Protein AF-A0A812HKQ6-F1 (afdb_monomer)

Radius of gyration: 17.12 Å; Cα contacts (8 Å, |Δi|>4): 46; chains: 1; bounding box: 41×33×43 Å

Foldseek 3Di:
DVVVVVVVVVVVVVVVVVLVCVLVVLVPDPDDSLVVLCVVLVPPDDPVVSVVVCVVQPVPDDDSVVSSVVSVVCVVVVVQAADSNDPPHGPSVVCVVCVVVVCCVVPVD

Structure (mmCIF, N/CA/C/O backbone):
data_AF-A0A812HKQ6-F1
#
_entry.id   AF-A0A812HKQ6-F1
#
loop_
_atom_site.group_PDB
_atom_site.id
_atom_site.type_symbol
_atom_site.label_atom_id
_atom_site.label_alt_id
_atom_site.label_comp_id
_atom_site.label_asym_id
_atom_site.label_entity_id
_atom_site.label_seq_id
_atom_site.pdbx_PDB_ins_code
_atom_site.Cartn_x
_atom_site.Cartn_y
_atom_site.Cartn_z
_atom_site.occupancy
_atom_site.B_iso_or_equiv
_atom_site.auth_seq_id
_atom_site.auth_comp_id
_atom_site.auth_asym_id
_atom_site.auth_atom_id
_atom_site.pdbx_PDB_model_num
ATOM 1 N N . MET A 1 1 ? -20.716 -0.048 23.680 1.00 58.75 1 MET A N 1
ATOM 2 C CA . MET A 1 1 ? -20.150 -1.085 22.784 1.00 58.75 1 MET A CA 1
ATOM 3 C C . MET A 1 1 ? -20.574 -0.932 21.318 1.00 58.75 1 MET A C 1
ATOM 5 O O . MET A 1 1 ? -19.724 -1.097 20.454 1.00 58.75 1 MET A O 1
ATOM 9 N N . SER A 1 2 ? -21.816 -0.530 21.002 1.00 68.56 2 SER A N 1
ATOM 10 C CA . SER A 1 2 ? -22.269 -0.294 19.612 1.00 68.56 2 SER A CA 1
ATOM 11 C C . SER A 1 2 ? -21.523 0.831 18.876 1.00 68.56 2 SER A C 1
ATOM 13 O O . SER A 1 2 ? -21.274 0.721 17.681 1.00 68.56 2 SER A O 1
ATOM 15 N N . PHE A 1 3 ? -21.115 1.895 19.579 1.00 75.75 3 PHE A N 1
ATOM 16 C CA . PHE A 1 3 ? -20.389 3.019 18.974 1.00 75.75 3 PHE A CA 1
ATOM 17 C C . PHE A 1 3 ? -18.988 2.630 18.478 1.00 75.75 3 PHE A C 1
ATOM 19 O O . PHE A 1 3 ? -18.611 2.979 17.361 1.00 75.75 3 PHE A O 1
ATOM 26 N N . LEU A 1 4 ? -18.238 1.866 19.282 1.00 80.19 4 LEU A N 1
ATOM 27 C CA . LEU A 1 4 ? -16.883 1.432 18.935 1.00 80.19 4 LEU A CA 1
ATOM 28 C C . LEU A 1 4 ? -16.907 0.430 17.771 1.00 80.19 4 LEU A C 1
ATOM 30 O O . LEU A 1 4 ? -16.137 0.578 16.830 1.00 80.19 4 LEU A O 1
ATOM 34 N N . ALA A 1 5 ? -17.861 -0.509 17.776 1.00 82.00 5 ALA A N 1
ATOM 35 C CA . ALA A 1 5 ? -18.070 -1.452 16.677 1.00 82.00 5 ALA A CA 1
ATOM 36 C C . ALA A 1 5 ? -18.503 -0.754 15.375 1.00 82.00 5 ALA A C 1
ATOM 38 O O . ALA A 1 5 ? -17.971 -1.055 14.310 1.00 82.00 5 ALA A O 1
ATOM 39 N N . ARG A 1 6 ? -19.411 0.234 15.450 1.00 85.38 6 ARG A N 1
ATOM 40 C CA . ARG A 1 6 ? -19.841 1.016 14.277 1.00 85.38 6 ARG A CA 1
ATOM 41 C C . ARG A 1 6 ? -18.683 1.801 13.669 1.00 85.38 6 ARG A C 1
ATOM 43 O O . ARG A 1 6 ? -18.555 1.875 12.451 1.00 85.38 6 ARG A O 1
ATOM 50 N N . ARG A 1 7 ? -17.838 2.385 14.517 1.00 88.00 7 ARG A N 1
ATOM 51 C CA . ARG A 1 7 ? -16.690 3.181 14.084 1.00 88.00 7 ARG A CA 1
ATOM 52 C C . ARG A 1 7 ? -15.566 2.310 13.525 1.00 88.00 7 ARG A C 1
ATOM 54 O O . ARG A 1 7 ? -15.003 2.658 12.494 1.00 88.00 7 ARG A O 1
ATOM 61 N N . PHE A 1 8 ? -15.305 1.160 14.142 1.00 90.56 8 PHE A N 1
ATOM 62 C CA . PHE A 1 8 ? -14.384 0.165 13.600 1.00 90.56 8 PHE A CA 1
ATOM 63 C C . PHE A 1 8 ? -14.859 -0.347 12.236 1.00 90.56 8 P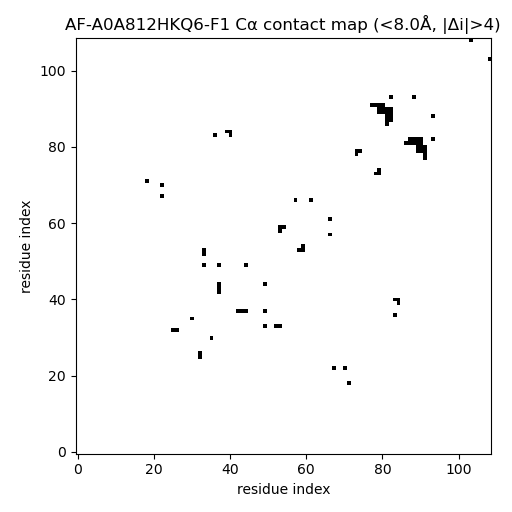HE A C 1
ATOM 65 O O . PHE A 1 8 ? -14.092 -0.316 11.283 1.00 90.56 8 PHE A O 1
ATOM 72 N N . GLY A 1 9 ? -16.138 -0.717 12.103 1.00 90.44 9 GLY A N 1
ATOM 73 C CA . GLY A 1 9 ? -16.717 -1.147 10.826 1.00 90.44 9 GLY A CA 1
ATOM 74 C C . GLY A 1 9 ? -16.637 -0.073 9.737 1.00 90.44 9 GLY A C 1
ATOM 75 O O . GLY A 1 9 ? -16.298 -0.381 8.596 1.00 90.44 9 GLY A O 1
ATOM 76 N N . PHE A 1 10 ? -16.872 1.196 10.090 1.00 92.12 10 PHE A N 1
ATOM 77 C CA . PHE A 1 10 ? -16.697 2.320 9.168 1.00 92.12 10 PHE A CA 1
ATOM 78 C C . PHE A 1 10 ? -15.248 2.443 8.679 1.00 92.12 10 PHE A C 1
ATOM 80 O O . PHE A 1 10 ? -15.019 2.464 7.472 1.00 92.12 10 PHE A O 1
ATOM 87 N N . TYR A 1 11 ? -14.268 2.475 9.591 1.00 92.75 11 TYR A N 1
ATOM 88 C CA . TYR A 1 11 ? -12.856 2.586 9.210 1.00 92.75 11 TYR A CA 1
ATOM 89 C C . TYR A 1 11 ? -12.359 1.362 8.447 1.00 92.75 11 TYR A C 1
ATOM 91 O O . TYR A 1 11 ? -11.606 1.509 7.492 1.00 92.75 11 TYR A O 1
ATOM 99 N N . PHE A 1 12 ? -12.815 0.169 8.817 1.00 92.06 12 PHE A N 1
ATOM 100 C CA . PHE A 1 12 ? -12.476 -1.060 8.115 1.00 92.06 12 PHE A CA 1
ATOM 101 C C . PHE A 1 12 ? -13.030 -1.064 6.685 1.00 92.06 12 PHE A C 1
ATOM 103 O O . PHE A 1 12 ? -12.315 -1.394 5.744 1.00 92.06 12 PHE A O 1
ATOM 110 N N . THR A 1 13 ? -14.273 -0.614 6.495 1.00 92.00 13 THR A N 1
ATOM 111 C CA . THR A 1 13 ? -14.866 -0.474 5.155 1.00 92.00 13 THR A CA 1
ATOM 112 C C . THR A 1 13 ? -14.120 0.575 4.334 1.00 92.00 13 THR A C 1
ATOM 114 O O . THR A 1 13 ? -13.780 0.325 3.181 1.00 92.00 13 THR A O 1
ATOM 117 N N . ALA A 1 14 ? -13.806 1.729 4.930 1.00 93.62 14 ALA A N 1
ATOM 118 C CA . ALA A 1 14 ? -13.016 2.764 4.271 1.00 93.62 14 ALA A CA 1
ATOM 119 C C . ALA A 1 14 ? -11.623 2.250 3.870 1.00 93.62 14 ALA A C 1
ATOM 121 O O . ALA A 1 14 ? -11.167 2.523 2.763 1.00 93.62 14 ALA A O 1
ATOM 122 N N . PHE A 1 15 ? -10.979 1.459 4.732 1.00 92.12 15 PHE A N 1
ATOM 123 C CA . PHE A 1 15 ? -9.706 0.805 4.444 1.00 92.12 15 PHE A CA 1
ATOM 124 C C . PHE A 1 15 ? -9.819 -0.161 3.259 1.00 92.12 15 PHE A C 1
ATOM 126 O O . PHE A 1 15 ? -9.033 -0.049 2.323 1.00 92.12 15 PHE A O 1
ATOM 133 N N . LEU A 1 16 ? -10.824 -1.045 3.245 1.00 90.88 16 LEU A N 1
ATOM 134 C CA . LEU A 1 16 ? -11.064 -1.968 2.126 1.00 90.88 16 LEU A CA 1
ATOM 135 C C . LEU A 1 16 ? -11.292 -1.232 0.800 1.00 90.88 16 LEU A C 1
ATOM 137 O O . LEU A 1 16 ? -10.783 -1.642 -0.245 1.00 90.88 16 LEU A O 1
ATOM 141 N N . ILE A 1 17 ? -12.032 -0.126 0.839 1.00 93.12 17 ILE A N 1
ATOM 142 C CA . ILE A 1 17 ? -12.245 0.724 -0.332 1.00 93.12 17 ILE A CA 1
ATOM 143 C C . ILE A 1 17 ? -10.911 1.333 -0.783 1.00 93.12 17 ILE A C 1
ATOM 145 O O . ILE A 1 17 ? -10.551 1.206 -1.951 1.00 93.12 17 ILE A O 1
ATOM 149 N N . ALA A 1 18 ? -10.140 1.926 0.131 1.00 92.62 18 ALA A N 1
ATOM 150 C CA . ALA A 1 18 ? -8.863 2.564 -0.182 1.00 92.62 18 ALA A CA 1
ATOM 151 C C . ALA A 1 18 ? -7.841 1.591 -0.796 1.00 92.62 18 ALA A C 1
ATOM 153 O O . ALA A 1 18 ? -7.233 1.914 -1.816 1.00 92.62 18 ALA A O 1
ATOM 154 N N . ILE A 1 19 ? -7.684 0.382 -0.240 1.00 88.94 19 ILE A N 1
ATOM 155 C CA . ILE A 1 19 ? -6.770 -0.628 -0.808 1.00 88.94 19 ILE A CA 1
ATOM 156 C C . ILE A 1 19 ? -7.237 -1.095 -2.193 1.00 88.94 19 ILE A C 1
ATOM 158 O O . ILE A 1 19 ? -6.416 -1.334 -3.075 1.00 88.94 19 ILE A O 1
ATOM 162 N N . SER A 1 20 ? -8.552 -1.169 -2.418 1.00 88.81 20 SER A N 1
ATOM 163 C CA . SER A 1 20 ? -9.110 -1.538 -3.722 1.00 88.81 20 SER A CA 1
ATOM 164 C C . SER A 1 20 ? -8.837 -0.456 -4.762 1.00 88.81 20 SER A C 1
ATOM 166 O O . SER A 1 20 ? -8.430 -0.764 -5.881 1.00 88.81 20 SER A O 1
ATOM 168 N N . PHE A 1 21 ? -8.963 0.817 -4.380 1.00 89.25 21 PHE A N 1
ATOM 169 C CA . PHE A 1 21 ? -8.550 1.932 -5.228 1.00 89.25 21 PHE A CA 1
ATOM 170 C C . PHE A 1 21 ? -7.046 1.916 -5.513 1.00 89.25 21 PHE A C 1
ATOM 172 O O . PHE A 1 21 ? -6.670 2.085 -6.668 1.00 89.25 21 PHE A O 1
ATOM 179 N N . ASN A 1 22 ? -6.188 1.643 -4.525 1.00 85.50 22 ASN A N 1
ATOM 180 C CA . ASN A 1 22 ? -4.743 1.513 -4.757 1.00 85.50 22 ASN A CA 1
ATOM 181 C C . ASN A 1 22 ? -4.402 0.405 -5.762 1.00 85.50 22 ASN A C 1
ATOM 183 O O . ASN A 1 22 ? -3.469 0.554 -6.546 1.00 85.50 22 ASN A O 1
ATOM 187 N N . PHE A 1 23 ? -5.169 -0.686 -5.774 1.00 83.94 23 PHE A N 1
ATOM 188 C CA . PHE A 1 23 ? -5.011 -1.749 -6.762 1.00 83.94 23 PHE A CA 1
ATOM 189 C C . PHE A 1 23 ? -5.488 -1.327 -8.163 1.00 83.94 23 PHE A C 1
ATOM 191 O O . PHE A 1 23 ? -4.835 -1.644 -9.161 1.00 83.94 23 PHE A O 1
ATOM 198 N N . MET A 1 24 ? -6.626 -0.634 -8.256 1.00 83.25 24 MET A N 1
ATOM 199 C CA . MET A 1 24 ? -7.257 -0.295 -9.537 1.00 83.25 24 MET A CA 1
ATOM 200 C C . MET A 1 24 ? -6.649 0.936 -10.210 1.00 83.25 24 MET A C 1
ATOM 202 O O . MET A 1 24 ? -6.502 0.937 -11.428 1.00 83.25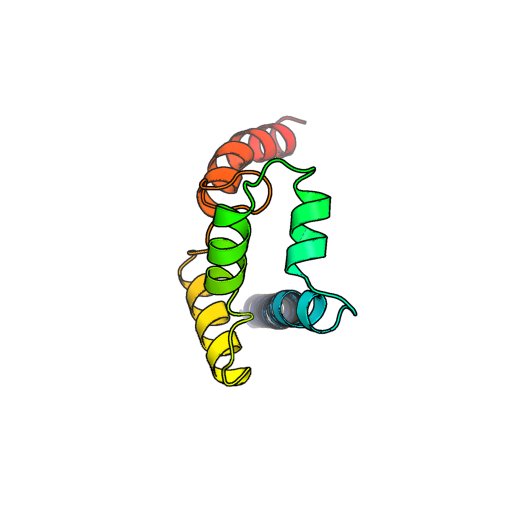 24 MET A O 1
ATOM 206 N N . LEU A 1 25 ? -6.294 1.976 -9.450 1.00 81.38 25 LEU A N 1
ATOM 207 C CA . LEU A 1 25 ? -5.862 3.265 -9.999 1.00 81.38 25 LEU A CA 1
ATOM 208 C C . LEU A 1 25 ? -4.675 3.133 -10.966 1.00 81.38 25 LEU A C 1
ATOM 210 O O . LEU A 1 25 ? -4.813 3.608 -12.091 1.00 81.38 25 LEU A O 1
ATOM 214 N N . PRO A 1 26 ? -3.570 2.439 -10.628 1.00 74.25 26 PRO A N 1
ATOM 215 C CA . PRO A 1 26 ? -2.453 2.277 -11.559 1.00 74.25 26 PRO A CA 1
ATOM 216 C C . PRO A 1 26 ? -2.820 1.469 -12.811 1.00 74.25 26 PRO A C 1
ATOM 218 O O . PRO A 1 26 ? -2.262 1.707 -13.872 1.00 74.25 26 PRO A O 1
ATOM 221 N N . ARG A 1 27 ? -3.774 0.532 -12.705 1.00 75.06 27 ARG A N 1
ATOM 222 C CA . ARG A 1 27 ? -4.232 -0.327 -13.816 1.00 75.06 27 ARG A CA 1
ATOM 223 C C . ARG A 1 27 ? -5.193 0.380 -14.775 1.00 75.06 27 ARG A C 1
ATOM 225 O O . ARG A 1 27 ? -5.375 -0.077 -15.897 1.00 75.06 27 ARG A O 1
ATOM 232 N N . LEU A 1 28 ? -5.842 1.452 -14.320 1.00 76.25 28 LEU A N 1
ATOM 233 C CA . LEU A 1 28 ? -6.750 2.275 -15.125 1.00 76.25 28 LEU A CA 1
ATOM 234 C C . LEU A 1 28 ? -6.040 3.459 -15.790 1.00 76.25 28 LEU A C 1
ATOM 236 O O . LEU A 1 28 ? -6.608 4.076 -16.692 1.00 76.25 28 LEU A O 1
ATOM 240 N N . MET A 1 29 ? -4.832 3.808 -15.336 1.00 71.50 29 MET A N 1
ATOM 241 C CA . MET A 1 29 ? -4.041 4.865 -15.956 1.00 71.50 29 MET A CA 1
ATOM 242 C C . MET A 1 29 ? -3.632 4.446 -17.378 1.00 71.50 29 MET A C 1
ATOM 244 O O . MET A 1 29 ? -3.128 3.340 -17.563 1.00 71.50 29 MET A O 1
ATOM 248 N N . PRO A 1 30 ? -3.839 5.304 -18.393 1.00 59.06 30 PRO A N 1
ATOM 249 C CA . PRO A 1 30 ? -3.395 5.012 -19.750 1.00 59.06 30 PRO A CA 1
ATOM 250 C C . PRO A 1 30 ? -1.859 5.063 -19.828 1.00 59.06 30 PRO A C 1
ATOM 252 O O . PRO A 1 30 ? -1.263 6.105 -19.564 1.00 59.06 30 PRO A O 1
ATOM 255 N N . GLY A 1 31 ? -1.230 3.945 -20.200 1.00 62.12 31 GLY A N 1
ATOM 256 C CA . GLY A 1 31 ? 0.230 3.782 -20.303 1.00 62.12 31 GLY A CA 1
ATOM 257 C C . GLY A 1 31 ? 0.710 2.465 -19.678 1.00 62.12 31 GLY A C 1
ATOM 258 O O . GLY A 1 31 ? -0.092 1.766 -19.066 1.00 62.12 31 GLY A O 1
ATOM 259 N N . ASP A 1 32 ? 1.997 2.116 -19.826 1.00 64.25 32 ASP A N 1
ATOM 260 C CA . ASP A 1 32 ? 2.611 1.056 -19.010 1.00 64.25 32 ASP A CA 1
ATOM 261 C C . ASP A 1 32 ? 2.894 1.657 -17.617 1.00 64.25 32 ASP A C 1
ATOM 263 O O . ASP A 1 32 ? 3.736 2.552 -17.488 1.00 64.25 32 ASP A O 1
ATOM 267 N N . PRO A 1 33 ? 2.185 1.241 -16.554 1.00 58.50 33 PRO A N 1
ATOM 268 C CA . PRO A 1 33 ? 2.426 1.733 -15.200 1.00 58.50 33 PRO A CA 1
ATOM 269 C C . PRO A 1 33 ? 3.862 1.481 -14.736 1.00 58.50 33 PRO A C 1
ATOM 271 O O . PRO A 1 33 ? 4.348 2.211 -13.872 1.00 58.50 33 PRO A O 1
ATOM 274 N N . VAL A 1 34 ? 4.571 0.516 -15.327 1.00 58.88 34 VAL A N 1
ATOM 275 C CA . VAL A 1 34 ? 5.993 0.306 -15.052 1.00 58.88 34 VAL A CA 1
ATOM 276 C C . VAL A 1 34 ? 6.856 1.413 -15.647 1.00 58.88 34 VAL A C 1
ATOM 278 O O . VAL A 1 34 ? 7.804 1.841 -14.994 1.00 58.88 34 VAL A O 1
ATOM 281 N N . ASP A 1 35 ? 6.486 1.980 -16.794 1.00 61.69 35 ASP A N 1
ATOM 282 C CA . ASP A 1 35 ? 7.177 3.148 -17.353 1.00 61.69 35 ASP A CA 1
ATOM 283 C C . ASP A 1 35 ? 6.926 4.406 -16.503 1.00 61.69 35 ASP A C 1
ATOM 285 O O . ASP A 1 35 ? 7.830 5.218 -16.298 1.00 61.69 35 ASP A O 1
ATOM 289 N N . ALA A 1 36 ? 5.725 4.552 -15.931 1.00 62.41 36 ALA A N 1
ATOM 290 C CA . ALA A 1 36 ? 5.423 5.632 -14.986 1.00 62.41 36 ALA A CA 1
ATOM 291 C C . ALA A 1 36 ? 6.189 5.470 -13.658 1.00 62.41 36 ALA A C 1
ATOM 293 O O . ALA A 1 36 ? 6.711 6.446 -13.111 1.00 62.41 36 ALA A O 1
ATOM 294 N N . LEU A 1 37 ? 6.300 4.236 -13.158 1.00 61.91 37 LEU A N 1
ATOM 295 C CA . LEU A 1 37 ? 7.114 3.899 -11.988 1.00 61.91 37 LEU A CA 1
ATOM 296 C C . LEU A 1 37 ? 8.609 4.121 -12.262 1.00 61.91 37 LEU A C 1
ATOM 298 O O . LEU A 1 37 ? 9.309 4.650 -11.400 1.00 61.91 37 LEU A O 1
ATOM 302 N N . PHE A 1 38 ? 9.087 3.805 -13.466 1.00 61.94 38 PHE A N 1
ATOM 303 C CA . PHE A 1 38 ? 10.456 4.065 -13.911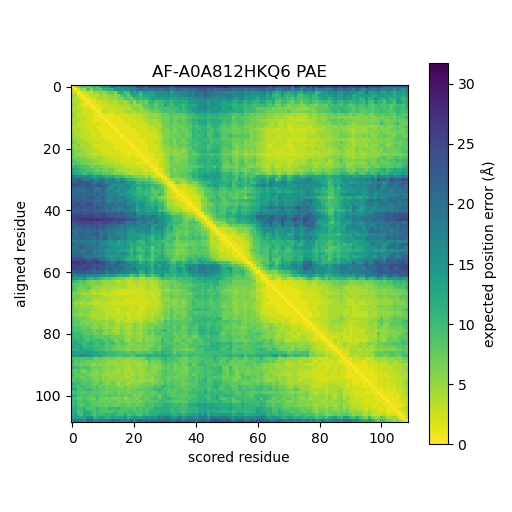 1.00 61.94 38 PHE A CA 1
ATOM 304 C C . PHE A 1 38 ? 10.758 5.568 -13.999 1.00 61.94 38 PHE A C 1
ATOM 306 O O . PHE A 1 38 ? 11.793 6.029 -13.509 1.00 61.94 38 PHE A O 1
ATOM 313 N N . ALA A 1 39 ? 9.824 6.352 -14.548 1.00 61.38 39 ALA A N 1
ATOM 314 C CA . ALA A 1 39 ? 9.915 7.809 -14.567 1.00 61.38 39 ALA A CA 1
ATOM 315 C C . ALA A 1 39 ? 9.960 8.392 -13.142 1.00 61.38 39 ALA A C 1
ATOM 317 O O . ALA A 1 39 ? 10.759 9.288 -12.863 1.00 61.38 39 ALA A O 1
ATOM 318 N N . ALA A 1 40 ? 9.163 7.844 -12.217 1.00 60.84 40 ALA A N 1
ATOM 319 C CA . ALA A 1 40 ? 9.179 8.230 -10.804 1.00 60.84 40 ALA A CA 1
ATOM 320 C C . ALA A 1 40 ? 10.469 7.803 -10.076 1.00 60.84 40 ALA A C 1
ATOM 322 O O . ALA A 1 40 ? 10.936 8.516 -9.188 1.00 60.84 40 ALA A O 1
ATOM 323 N N . ALA A 1 41 ? 11.082 6.685 -10.477 1.00 60.97 41 ALA A N 1
ATOM 324 C CA . ALA A 1 41 ? 12.368 6.212 -9.964 1.00 60.97 41 ALA A CA 1
ATOM 325 C C . ALA A 1 41 ? 13.578 7.009 -10.501 1.00 60.97 41 ALA A C 1
ATOM 327 O O . ALA A 1 41 ? 14.714 6.722 -10.118 1.00 60.97 41 ALA A O 1
ATOM 328 N N . GLN A 1 42 ? 13.356 8.012 -11.366 1.00 58.50 42 GLN A N 1
ATOM 329 C CA . GLN A 1 42 ? 14.381 8.916 -11.908 1.00 58.50 42 GLN A CA 1
ATOM 330 C C . GLN A 1 42 ? 15.597 8.186 -12.518 1.00 58.50 42 GLN A C 1
ATOM 332 O O . GLN A 1 42 ? 16.734 8.628 -12.358 1.00 58.50 42 GLN A O 1
ATOM 337 N N . GLY A 1 43 ? 15.380 7.052 -13.195 1.00 57.12 43 GLY A N 1
ATOM 338 C CA . GLY A 1 43 ? 16.455 6.307 -13.867 1.00 57.12 43 GLY A CA 1
ATOM 339 C C . GLY A 1 43 ? 17.404 5.541 -12.936 1.00 57.12 43 GLY A C 1
ATOM 340 O O . GLY A 1 43 ? 18.507 5.194 -13.345 1.00 57.12 43 GLY A O 1
ATOM 341 N N . ARG A 1 44 ? 17.001 5.269 -11.686 1.00 58.22 44 ARG A N 1
ATOM 342 C CA . ARG A 1 44 ? 17.779 4.460 -10.724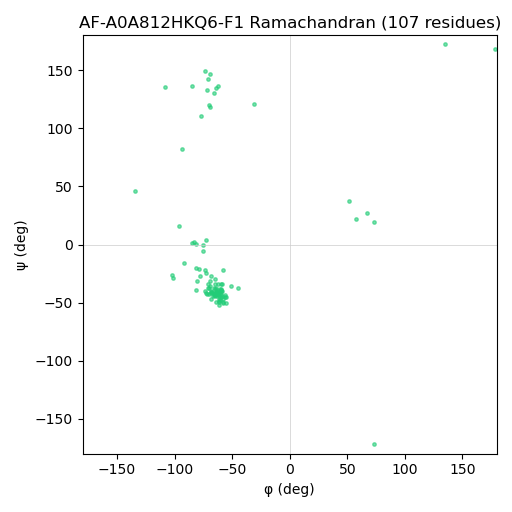 1.00 58.22 44 ARG A CA 1
ATOM 343 C C . ARG A 1 44 ? 17.611 2.943 -10.881 1.00 58.22 44 ARG A C 1
ATOM 345 O O . ARG A 1 44 ? 18.174 2.203 -10.082 1.00 58.22 44 ARG A O 1
ATOM 352 N N . MET A 1 45 ? 16.839 2.488 -11.866 1.00 60.84 45 MET A N 1
ATOM 353 C CA . MET A 1 45 ? 16.658 1.066 -12.169 1.00 60.84 45 MET A CA 1
ATOM 354 C C . MET A 1 45 ? 17.365 0.699 -13.471 1.00 60.84 45 MET A C 1
ATOM 356 O O . MET A 1 45 ? 17.257 1.415 -14.465 1.00 60.84 45 MET A O 1
ATOM 360 N N . ASP A 1 46 ? 18.066 -0.429 -13.461 1.00 62.69 46 ASP A N 1
ATOM 361 C CA . ASP A 1 46 ? 18.615 -1.054 -14.667 1.00 62.69 46 ASP A CA 1
ATOM 362 C C . ASP A 1 46 ? 17.460 -1.647 -15.511 1.00 62.69 46 ASP A C 1
ATOM 364 O O . ASP A 1 46 ? 16.518 -2.194 -14.927 1.00 62.69 46 ASP A O 1
ATOM 368 N N . PRO A 1 47 ? 17.489 -1.584 -16.857 1.00 62.94 47 PRO A N 1
ATOM 369 C CA . PRO A 1 47 ? 16.532 -2.278 -17.723 1.00 62.94 47 PRO A CA 1
ATOM 370 C C . PRO A 1 47 ? 16.242 -3.735 -17.325 1.00 62.94 47 PRO A C 1
ATOM 372 O O . PRO A 1 47 ? 15.093 -4.164 -17.375 1.00 62.94 47 PRO A O 1
ATOM 375 N N . ALA A 1 48 ? 17.244 -4.484 -16.850 1.00 61.97 48 ALA A N 1
ATOM 376 C CA . ALA A 1 48 ? 17.042 -5.864 -16.390 1.00 61.97 48 ALA A CA 1
ATOM 377 C C . ALA A 1 48 ? 16.209 -5.962 -15.093 1.00 61.97 48 ALA A C 1
ATOM 379 O O . ALA A 1 48 ? 15.523 -6.955 -14.852 1.00 61.97 48 ALA A O 1
ATOM 380 N N . GLN A 1 49 ? 16.244 -4.925 -14.253 1.00 62.81 49 GLN A N 1
ATOM 381 C CA . GLN A 1 49 ? 15.401 -4.820 -13.061 1.00 62.81 49 GLN A CA 1
ATOM 382 C C . GLN A 1 49 ? 13.973 -4.403 -13.423 1.00 62.81 49 GLN A C 1
ATOM 384 O O . GLN A 1 49 ? 13.047 -4.777 -12.711 1.00 62.81 49 GLN A O 1
ATOM 389 N N . MET A 1 50 ? 13.772 -3.683 -14.534 1.00 62.88 50 MET A N 1
ATOM 390 C CA . MET A 1 50 ? 12.433 -3.308 -15.001 1.00 62.88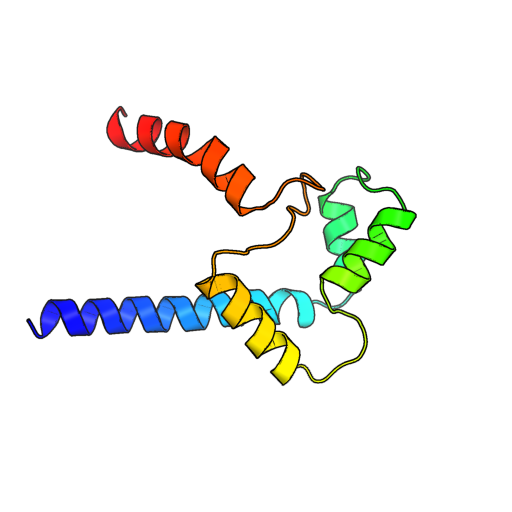 50 MET A CA 1
ATOM 391 C C . MET A 1 50 ? 11.592 -4.529 -15.359 1.00 62.88 50 MET A C 1
ATOM 393 O O . MET A 1 50 ? 10.417 -4.562 -15.011 1.00 62.88 50 MET A O 1
ATOM 397 N N . ASP A 1 51 ? 12.175 -5.540 -16.000 1.00 64.06 51 ASP A N 1
ATOM 398 C CA . ASP A 1 51 ? 11.439 -6.755 -16.366 1.00 64.06 51 ASP A CA 1
ATOM 399 C C . ASP A 1 51 ? 11.099 -7.604 -15.134 1.00 64.06 51 ASP A C 1
ATOM 401 O O . ASP A 1 51 ? 9.974 -8.088 -15.007 1.00 64.06 51 ASP A O 1
ATOM 405 N N . ALA A 1 52 ? 12.007 -7.671 -14.154 1.00 63.91 52 ALA A N 1
ATOM 406 C CA . ALA A 1 52 ? 11.715 -8.277 -12.856 1.00 63.91 52 ALA A CA 1
ATOM 407 C C . ALA A 1 52 ? 10.612 -7.511 -12.101 1.00 63.91 52 ALA A C 1
ATOM 409 O O . ALA A 1 52 ? 9.739 -8.122 -11.491 1.00 63.91 52 ALA A O 1
ATOM 410 N N . VAL A 1 53 ? 10.598 -6.176 -12.170 1.00 63.81 53 VAL A N 1
ATOM 411 C CA . VAL A 1 53 ? 9.533 -5.336 -11.598 1.00 63.81 53 VAL A CA 1
ATOM 412 C C . VAL A 1 53 ? 8.214 -5.533 -12.359 1.00 63.81 53 VAL A C 1
ATOM 414 O O . VAL A 1 53 ? 7.176 -5.672 -11.717 1.00 63.81 53 VAL A O 1
ATOM 417 N N . ARG A 1 54 ? 8.219 -5.637 -13.695 1.00 65.06 54 ARG A N 1
ATOM 418 C CA . ARG A 1 54 ? 7.028 -5.981 -14.503 1.00 65.06 54 ARG A CA 1
ATOM 419 C C . ARG A 1 54 ? 6.416 -7.308 -14.069 1.00 65.06 54 ARG A C 1
ATOM 421 O O . ARG A 1 54 ? 5.199 -7.390 -13.883 1.00 65.06 54 ARG A O 1
ATOM 428 N N . GLU A 1 55 ? 7.259 -8.313 -13.865 1.00 64.06 55 GLU 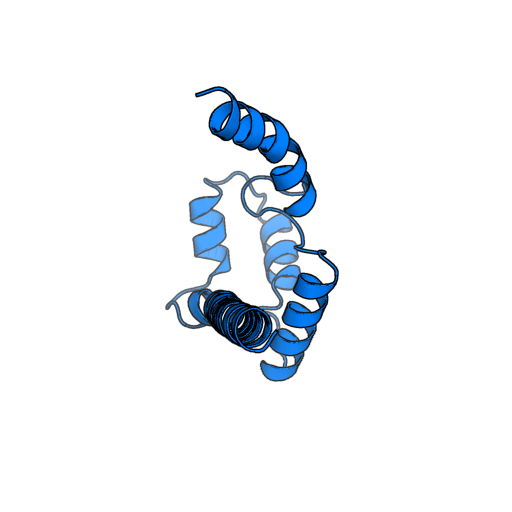A N 1
ATOM 429 C CA . GLU A 1 55 ? 6.851 -9.641 -13.413 1.00 64.06 55 GLU A CA 1
ATOM 430 C C . GLU A 1 55 ? 6.341 -9.618 -11.962 1.00 64.06 55 GLU A C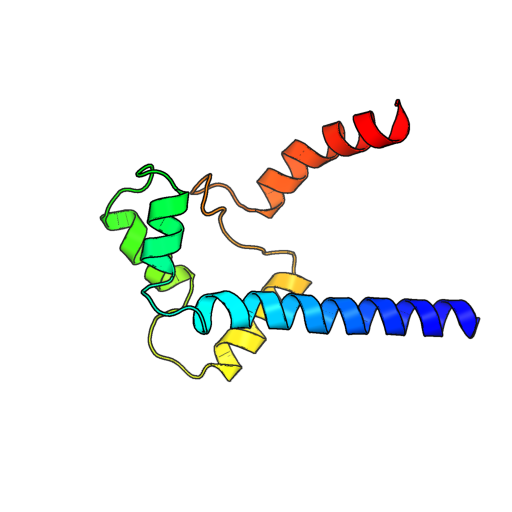 1
ATOM 432 O O . GLU A 1 55 ? 5.246 -10.109 -11.683 1.00 64.06 55 GLU A O 1
ATOM 437 N N . MET A 1 56 ? 7.064 -8.956 -11.051 1.00 60.97 56 MET A N 1
ATOM 438 C CA . MET A 1 56 ? 6.685 -8.824 -9.637 1.00 60.97 56 MET A CA 1
ATOM 439 C C . MET A 1 56 ? 5.388 -8.040 -9.421 1.00 60.97 56 MET A C 1
ATOM 441 O O . MET A 1 56 ? 4.603 -8.387 -8.540 1.00 60.97 56 MET A O 1
ATOM 445 N N . TYR A 1 57 ? 5.139 -6.989 -10.205 1.00 61.41 57 TYR A N 1
ATOM 446 C CA . TYR A 1 57 ? 3.895 -6.221 -10.113 1.00 61.41 57 TYR A CA 1
ATOM 447 C C . TYR A 1 57 ? 2.695 -6.951 -10.736 1.00 61.41 57 TYR A C 1
ATOM 449 O O . TYR A 1 57 ? 1.555 -6.498 -10.588 1.00 61.41 57 TYR A O 1
ATOM 457 N N . GLY A 1 58 ? 2.922 -8.106 -11.375 1.00 56.00 58 GLY A N 1
ATOM 458 C CA . GLY A 1 58 ? 1.854 -8.954 -11.891 1.00 56.00 58 GLY A CA 1
ATOM 459 C C . GLY A 1 58 ? 1.086 -8.308 -13.041 1.00 56.00 58 GLY A C 1
ATOM 460 O O . GLY A 1 58 ? -0.082 -8.627 -13.249 1.00 56.00 58 GLY A O 1
ATOM 461 N N . PHE A 1 59 ? 1.727 -7.413 -13.803 1.00 59.19 59 PHE A N 1
ATOM 462 C CA . PHE A 1 59 ? 1.190 -6.948 -15.090 1.00 59.19 59 PHE A CA 1
ATOM 463 C C . PHE A 1 59 ? 1.291 -8.024 -16.183 1.00 59.19 59 PHE A C 1
ATOM 465 O O . PHE A 1 59 ? 0.941 -7.780 -17.331 1.00 59.19 59 PHE A O 1
ATOM 472 N N . VAL A 1 60 ? 1.758 -9.216 -15.814 1.00 55.00 60 VAL A N 1
ATOM 473 C CA . VAL A 1 60 ? 1.848 -10.397 -16.662 1.00 55.00 60 VAL A CA 1
ATOM 474 C C . VAL A 1 60 ? 0.506 -11.128 -16.649 1.00 55.00 60 VAL A C 1
ATOM 476 O O . VAL A 1 60 ? -0.143 -11.268 -15.608 1.00 55.00 60 VAL A O 1
ATOM 479 N N . ASP A 1 61 ? 0.091 -11.543 -17.841 1.00 62.09 61 ASP A N 1
ATOM 480 C CA . ASP A 1 61 ? -1.170 -12.189 -18.190 1.00 62.09 61 ASP A CA 1
ATOM 481 C C . ASP A 1 61 ? -1.779 -13.070 -17.085 1.00 62.09 61 ASP A C 1
ATOM 483 O O . ASP A 1 61 ? -1.194 -14.050 -16.621 1.00 62.09 61 ASP A O 1
ATOM 487 N N . GLY A 1 62 ? -3.006 -12.742 -16.669 1.00 65.25 62 GLY A N 1
ATOM 488 C CA . GLY A 1 62 ? -3.724 -13.505 -15.654 1.00 65.25 62 GLY A CA 1
ATOM 489 C C . GLY A 1 62 ? -5.092 -12.925 -15.304 1.00 65.25 62 GLY A C 1
ATOM 490 O O . GLY A 1 62 ? -5.444 -11.805 -15.666 1.00 65.25 62 GLY A O 1
ATOM 491 N N . ASN A 1 63 ? -5.896 -13.699 -14.573 1.00 82.81 63 ASN A N 1
ATOM 492 C CA . ASN A 1 63 ? -7.203 -13.243 -14.107 1.00 82.81 63 ASN A CA 1
ATOM 493 C C . ASN A 1 63 ? -7.038 -12.141 -13.041 1.00 82.81 63 ASN A C 1
ATOM 495 O O . ASN A 1 63 ? -6.514 -12.397 -11.954 1.00 82.81 63 ASN A O 1
ATOM 499 N N . ILE A 1 64 ? -7.548 -10.938 -13.328 1.00 82.19 64 ILE A N 1
ATOM 500 C CA . ILE A 1 64 ? -7.518 -9.755 -12.444 1.00 82.19 64 ILE A CA 1
ATOM 501 C C . ILE A 1 64 ? -8.042 -10.077 -11.037 1.00 82.19 64 ILE A C 1
ATOM 503 O O . ILE A 1 64 ? -7.511 -9.578 -10.045 1.00 82.19 64 ILE A O 1
ATOM 507 N N . PHE A 1 65 ? -9.051 -10.945 -10.928 1.00 84.69 65 PHE A N 1
ATOM 508 C CA . PHE A 1 65 ? -9.602 -11.338 -9.634 1.00 84.69 65 PHE A CA 1
ATOM 509 C C . PHE A 1 65 ? -8.576 -12.085 -8.772 1.00 84.69 65 PHE A C 1
ATOM 511 O O . PHE A 1 65 ? -8.457 -11.820 -7.579 1.00 84.69 65 PHE A O 1
ATOM 518 N N . VAL A 1 66 ? -7.783 -12.977 -9.373 1.00 85.81 66 VAL A N 1
ATOM 519 C CA . VAL A 1 66 ? -6.734 -13.726 -8.662 1.00 85.81 66 VAL A CA 1
ATOM 520 C C . VAL A 1 66 ? -5.643 -12.774 -8.171 1.00 85.81 66 VAL A C 1
ATOM 522 O O . VAL A 1 66 ? -5.217 -12.880 -7.021 1.00 85.81 66 VAL A O 1
ATOM 525 N N . GLN A 1 67 ? -5.254 -11.799 -8.998 1.00 82.56 67 GLN A N 1
ATOM 526 C CA . GLN A 1 67 ? -4.287 -10.766 -8.611 1.00 82.56 67 GLN A CA 1
ATOM 527 C C . GLN A 1 67 ? -4.787 -9.922 -7.435 1.00 82.56 67 GLN A C 1
ATOM 529 O O . GLN A 1 67 ? -4.029 -9.638 -6.511 1.00 82.56 67 GLN A O 1
ATOM 534 N N . TYR A 1 68 ? -6.066 -9.545 -7.443 1.00 87.31 68 TYR A N 1
ATOM 535 C CA . TYR A 1 68 ? -6.667 -8.776 -6.358 1.00 87.31 68 TYR A CA 1
ATOM 536 C C . TYR A 1 68 ? -6.673 -9.555 -5.037 1.00 87.31 68 TYR A C 1
ATOM 538 O O . TYR A 1 68 ? -6.285 -9.015 -4.001 1.00 87.31 68 TYR A O 1
ATOM 546 N N . ILE A 1 69 ? -7.039 -10.842 -5.066 1.00 88.75 69 ILE A N 1
ATOM 547 C CA . ILE A 1 69 ? -7.015 -11.697 -3.870 1.00 88.75 69 ILE A CA 1
ATOM 548 C C . ILE A 1 69 ? -5.585 -11.882 -3.344 1.00 88.75 69 ILE A C 1
ATOM 550 O O . ILE A 1 69 ? -5.367 -11.809 -2.132 1.00 88.75 69 ILE A O 1
ATOM 554 N N . ALA A 1 70 ? -4.605 -12.079 -4.231 1.00 85.81 70 ALA A N 1
ATOM 555 C CA . ALA A 1 70 ? -3.197 -12.160 -3.848 1.00 85.81 70 ALA A CA 1
ATOM 556 C C . ALA A 1 70 ? -2.712 -10.851 -3.199 1.00 85.81 70 ALA A C 1
ATOM 558 O O . ALA A 1 70 ? -2.148 -10.887 -2.107 1.00 85.81 70 ALA A O 1
ATOM 559 N N . TYR A 1 71 ? -3.025 -9.701 -3.806 1.00 85.44 71 TYR A N 1
ATOM 560 C CA . TYR A 1 71 ? -2.717 -8.378 -3.259 1.00 85.44 71 TYR A CA 1
ATOM 561 C C . TYR A 1 71 ? -3.342 -8.162 -1.875 1.00 85.44 71 TYR A C 1
ATOM 563 O O . TYR A 1 71 ? -2.658 -7.744 -0.942 1.00 85.44 71 TYR A O 1
ATOM 571 N N . MET A 1 72 ? -4.626 -8.495 -1.703 1.00 89.00 72 MET A N 1
ATOM 572 C CA . MET A 1 72 ? -5.285 -8.391 -0.400 1.00 89.00 72 MET A CA 1
ATOM 573 C C . MET A 1 72 ? -4.591 -9.255 0.653 1.00 89.00 72 MET A C 1
ATOM 575 O O . MET A 1 72 ? -4.372 -8.787 1.769 1.00 89.00 72 MET A O 1
ATOM 579 N N . LYS A 1 73 ? -4.214 -10.493 0.308 1.00 89.75 73 LYS A N 1
ATOM 580 C CA . LYS A 1 73 ? -3.479 -11.378 1.218 1.00 89.75 73 LYS A CA 1
ATOM 581 C C . LYS A 1 73 ? -2.166 -10.731 1.667 1.00 89.75 73 LYS A C 1
ATOM 583 O O . LYS A 1 73 ? -1.940 -10.659 2.869 1.00 89.75 73 LYS A O 1
ATOM 588 N N . SER A 1 74 ? -1.374 -10.213 0.730 1.00 86.88 74 SER A N 1
ATOM 589 C CA . SER A 1 74 ? -0.114 -9.505 0.993 1.00 86.88 74 SER A CA 1
ATOM 590 C C . SER A 1 74 ? -0.289 -8.303 1.933 1.00 86.88 74 SER A C 1
ATOM 592 O O . SER A 1 74 ? 0.456 -8.151 2.901 1.00 86.88 74 SER A O 1
ATOM 594 N N . VAL A 1 75 ? -1.341 -7.500 1.731 1.00 88.12 75 VAL A N 1
ATOM 595 C CA . VAL A 1 75 ? -1.677 -6.370 2.617 1.00 88.12 75 VAL A CA 1
ATOM 596 C C . VAL A 1 75 ? -1.987 -6.844 4.040 1.00 88.12 75 VAL A C 1
ATOM 598 O O . VAL A 1 75 ? -1.487 -6.262 5.003 1.00 88.12 75 VAL A O 1
ATOM 601 N N . PHE A 1 76 ? -2.774 -7.912 4.199 1.00 88.56 76 PHE A N 1
ATOM 602 C CA . PHE A 1 76 ? -3.105 -8.450 5.524 1.00 88.56 76 PHE A CA 1
ATOM 603 C C . PHE A 1 76 ? -1.939 -9.181 6.199 1.00 88.56 76 PHE A C 1
ATOM 605 O O . PHE A 1 76 ? -1.905 -9.239 7.427 1.00 88.56 76 PHE A O 1
ATOM 612 N N . THR A 1 77 ? -0.977 -9.709 5.438 1.00 88.94 77 THR A N 1
ATOM 613 C CA . THR A 1 77 ? 0.261 -10.292 5.980 1.00 88.94 77 THR A CA 1
ATOM 614 C C . THR A 1 77 ? 1.355 -9.257 6.236 1.00 88.94 77 THR A C 1
ATOM 616 O O . THR A 1 77 ? 2.436 -9.639 6.675 1.00 88.94 77 THR A O 1
ATOM 619 N N . LEU A 1 78 ? 1.087 -7.965 5.986 1.00 85.12 78 LEU A N 1
ATOM 620 C CA . LEU A 1 78 ? 2.067 -6.868 6.049 1.00 85.12 78 LEU A CA 1
ATOM 621 C C . LEU A 1 78 ? 3.281 -7.076 5.127 1.00 85.12 78 LEU A C 1
ATOM 623 O O . LEU A 1 78 ? 4.338 -6.469 5.319 1.00 85.12 78 LEU A O 1
ATOM 627 N N . ASP A 1 79 ? 3.111 -7.914 4.107 1.00 85.56 79 ASP A N 1
ATOM 628 C CA . ASP A 1 79 ? 4.094 -8.142 3.060 1.00 85.56 79 ASP A CA 1
ATOM 629 C C . ASP A 1 79 ? 3.777 -7.198 1.902 1.00 85.56 79 ASP A C 1
ATOM 631 O O . ASP A 1 79 ? 3.057 -7.529 0.964 1.00 85.56 79 ASP A O 1
ATOM 635 N N . LEU A 1 80 ? 4.244 -5.959 2.032 1.00 84.25 80 LEU A N 1
ATOM 636 C CA . LEU A 1 80 ? 3.948 -4.880 1.090 1.00 84.25 80 LEU A CA 1
ATOM 637 C C . LEU A 1 80 ? 4.838 -4.917 -0.166 1.00 84.25 80 LEU A C 1
ATOM 639 O O . LEU A 1 80 ? 4.687 -4.063 -1.039 1.00 84.25 80 LEU A O 1
ATOM 643 N N . GLY A 1 81 ? 5.748 -5.891 -0.265 1.00 80.88 81 GLY A N 1
ATOM 644 C CA . GLY A 1 81 ? 6.693 -6.012 -1.370 1.00 80.88 81 GLY A CA 1
ATOM 645 C C . GLY A 1 81 ? 7.824 -4.971 -1.350 1.00 80.88 81 GLY A C 1
ATOM 646 O O . GLY A 1 81 ? 8.012 -4.247 -0.362 1.00 80.88 81 GLY A O 1
ATOM 647 N N . PRO A 1 82 ? 8.628 -4.911 -2.426 1.00 77.56 82 PRO A N 1
ATOM 648 C CA . PRO A 1 82 ? 9.742 -3.980 -2.546 1.00 77.56 82 PRO A CA 1
ATOM 649 C C . PRO A 1 82 ? 9.271 -2.546 -2.809 1.00 77.56 82 PRO A C 1
ATOM 651 O O . PRO A 1 82 ? 8.255 -2.294 -3.456 1.00 77.56 82 PRO A O 1
ATOM 654 N N . SER A 1 83 ? 10.054 -1.587 -2.330 1.00 75.75 83 SER A N 1
ATOM 655 C CA . SER A 1 83 ? 9.892 -0.176 -2.649 1.00 75.75 83 SER A CA 1
ATOM 656 C C . SER A 1 83 ? 10.314 0.094 -4.088 1.00 75.75 83 SER A C 1
ATOM 658 O O . SER A 1 83 ? 11.409 -0.269 -4.510 1.00 75.75 83 SER A O 1
ATOM 660 N N . VAL A 1 84 ? 9.474 0.827 -4.813 1.00 68.56 84 VAL A N 1
ATOM 661 C CA . VAL A 1 84 ? 9.777 1.314 -6.167 1.00 68.56 84 VAL A CA 1
ATOM 662 C C . VAL A 1 84 ? 10.956 2.285 -6.132 1.00 68.56 84 VAL A C 1
ATOM 664 O O . VAL A 1 84 ? 11.846 2.236 -6.968 1.00 68.56 84 VAL A O 1
ATOM 667 N N . LEU A 1 85 ? 10.980 3.189 -5.154 1.00 68.81 85 LEU A N 1
ATOM 668 C CA . LEU A 1 85 ? 11.978 4.260 -5.099 1.00 68.81 85 LEU A CA 1
ATOM 669 C C . LEU A 1 85 ? 13.314 3.793 -4.512 1.00 68.81 85 LEU A C 1
ATOM 671 O O . LEU A 1 85 ? 14.335 4.456 -4.690 1.00 68.81 85 LEU A O 1
ATOM 675 N N . MET A 1 86 ? 13.290 2.686 -3.769 1.00 67.75 86 MET A N 1
ATOM 676 C CA . MET A 1 86 ? 14.424 2.169 -3.007 1.00 67.75 86 MET A CA 1
ATOM 677 C C . MET A 1 86 ? 14.573 0.661 -3.217 1.00 67.75 86 MET A C 1
ATOM 679 O O . MET A 1 86 ? 14.723 -0.082 -2.255 1.00 67.75 86 MET A O 1
ATOM 683 N N . PHE A 1 87 ? 14.503 0.187 -4.461 1.00 67.44 87 PHE A N 1
ATOM 684 C CA . PHE A 1 87 ? 14.711 -1.231 -4.753 1.00 67.44 87 PHE A CA 1
ATOM 685 C C . PHE A 1 87 ? 16.142 -1.663 -4.356 1.00 67.44 87 PHE A C 1
ATOM 687 O O . PHE A 1 87 ? 17.084 -0.925 -4.658 1.00 67.44 87 PHE A O 1
ATOM 694 N N . PRO A 1 88 ? 16.349 -2.827 -3.699 1.00 69.88 88 PRO A N 1
ATOM 695 C CA . PRO A 1 88 ? 15.384 -3.892 -3.375 1.00 69.88 88 PRO A CA 1
ATOM 696 C C . PRO A 1 88 ? 14.766 -3.818 -1.959 1.00 69.88 88 PRO A C 1
ATOM 698 O O . PRO A 1 88 ? 14.219 -4.809 -1.480 1.00 69.88 88 PRO A O 1
ATOM 701 N N . VAL A 1 89 ? 14.865 -2.687 -1.258 1.00 80.69 89 VAL A N 1
ATOM 702 C CA . VAL A 1 89 ? 14.393 -2.540 0.132 1.00 80.69 89 VAL A CA 1
ATOM 703 C C . VAL A 1 89 ? 12.874 -2.705 0.204 1.00 80.69 89 VAL A C 1
ATOM 705 O O . VAL A 1 89 ? 12.144 -2.122 -0.599 1.00 80.69 89 VAL A O 1
ATOM 708 N N . SER A 1 90 ? 12.380 -3.476 1.176 1.00 86.06 90 SER A N 1
ATOM 709 C CA . SER A 1 90 ? 10.937 -3.684 1.361 1.00 86.06 90 SER A CA 1
ATOM 710 C C . SER A 1 90 ? 10.228 -2.415 1.846 1.00 86.06 90 SER A C 1
ATOM 712 O O . SER A 1 90 ? 10.780 -1.629 2.617 1.00 86.06 90 SER A O 1
ATOM 714 N N . VAL A 1 91 ? 8.973 -2.209 1.440 1.00 85.31 91 VAL A N 1
ATOM 715 C CA . VAL A 1 91 ? 8.175 -1.055 1.899 1.00 85.31 91 VAL A CA 1
ATOM 716 C C . VAL A 1 91 ? 8.020 -1.067 3.423 1.00 85.31 91 VAL A C 1
ATOM 718 O O . VAL A 1 91 ? 8.122 -0.020 4.060 1.00 85.31 91 VAL A O 1
ATOM 721 N N . SER A 1 92 ? 7.828 -2.244 4.022 1.00 87.00 92 SER A N 1
ATOM 722 C CA . SER A 1 92 ? 7.709 -2.406 5.475 1.00 87.00 92 SER A CA 1
ATOM 723 C C . SER A 1 92 ? 8.970 -1.942 6.211 1.00 87.00 92 SER A C 1
ATOM 725 O O . SER A 1 92 ? 8.871 -1.299 7.255 1.00 87.00 92 SER A O 1
ATOM 727 N N . GLU A 1 93 ? 10.149 -2.198 5.646 1.00 88.44 93 GLU A N 1
ATOM 728 C CA . GLU A 1 93 ? 11.426 -1.730 6.187 1.00 88.44 93 GLU A CA 1
ATOM 729 C C . GLU A 1 93 ? 11.590 -0.212 6.051 1.00 88.44 93 GLU A C 1
ATOM 731 O O . GLU A 1 93 ? 11.954 0.452 7.022 1.00 88.44 93 GLU A O 1
ATOM 736 N N . VAL A 1 94 ? 11.226 0.364 4.901 1.00 86.88 94 VAL A N 1
ATOM 737 C CA . VAL A 1 94 ? 11.225 1.827 4.712 1.00 86.88 94 VAL A CA 1
ATOM 738 C C . VAL A 1 94 ? 10.309 2.508 5.735 1.00 86.88 94 VAL A C 1
ATOM 740 O O . VAL A 1 94 ? 10.697 3.502 6.355 1.00 86.88 94 VAL A O 1
ATOM 743 N N . ILE A 1 95 ? 9.111 1.958 5.959 1.00 89.00 95 ILE A N 1
ATOM 744 C CA . ILE A 1 95 ? 8.184 2.454 6.983 1.00 89.00 95 ILE A CA 1
ATOM 745 C C . ILE A 1 95 ? 8.829 2.340 8.365 1.00 89.00 95 ILE A C 1
ATOM 747 O O . ILE A 1 95 ? 8.835 3.326 9.096 1.00 89.00 95 ILE A O 1
ATOM 751 N N . ALA A 1 96 ? 9.406 1.188 8.715 1.00 90.75 96 ALA A N 1
ATOM 752 C CA . ALA A 1 96 ? 10.041 0.969 10.013 1.00 90.75 96 ALA A CA 1
ATOM 753 C C . ALA A 1 96 ? 11.199 1.943 10.286 1.00 90.75 96 ALA A C 1
ATOM 755 O O . ALA A 1 96 ? 11.374 2.374 11.425 1.00 90.75 96 ALA A O 1
ATOM 756 N N . MET A 1 97 ? 11.952 2.337 9.257 1.00 90.06 97 MET A N 1
ATOM 757 C CA . MET A 1 97 ? 13.011 3.345 9.371 1.00 90.06 97 MET A CA 1
ATOM 758 C C . MET A 1 97 ? 12.459 4.758 9.617 1.00 90.06 97 MET A C 1
ATOM 760 O O . MET A 1 97 ? 13.047 5.527 10.379 1.00 90.06 97 MET A O 1
ATOM 764 N N . ALA A 1 98 ? 11.335 5.114 8.990 1.00 89.00 98 ALA A N 1
ATOM 765 C CA . ALA A 1 98 ? 10.727 6.440 9.123 1.00 89.00 98 ALA A CA 1
ATOM 766 C C . ALA A 1 98 ? 9.896 6.602 10.411 1.00 89.00 98 ALA A C 1
ATOM 768 O O . ALA A 1 98 ? 9.828 7.695 10.979 1.00 89.00 98 ALA A O 1
ATOM 769 N N . LEU A 1 99 ? 9.284 5.516 10.889 1.00 92.75 99 LEU A N 1
ATOM 770 C CA . LEU A 1 99 ? 8.300 5.517 11.974 1.00 92.75 99 LEU A CA 1
ATOM 771 C C . LEU A 1 99 ? 8.805 6.170 13.277 1.00 92.75 99 LEU A C 1
ATOM 773 O O . LEU A 1 99 ? 8.075 7.003 13.817 1.00 92.75 99 LEU A O 1
ATOM 777 N N . PRO A 1 100 ? 10.030 5.896 13.779 1.00 93.38 100 PRO A N 1
ATOM 778 C CA . PRO A 1 100 ? 10.536 6.520 15.002 1.00 93.38 100 PRO A CA 1
ATOM 779 C C . PRO A 1 100 ? 10.611 8.043 14.902 1.00 93.38 100 PRO A C 1
ATOM 781 O O . PRO A 1 100 ? 10.272 8.740 15.855 1.00 93.38 100 PRO A O 1
ATOM 784 N N . TRP A 1 101 ? 11.000 8.565 13.738 1.00 93.25 101 TRP A N 1
ATOM 785 C CA . TRP A 1 101 ? 11.107 10.002 13.505 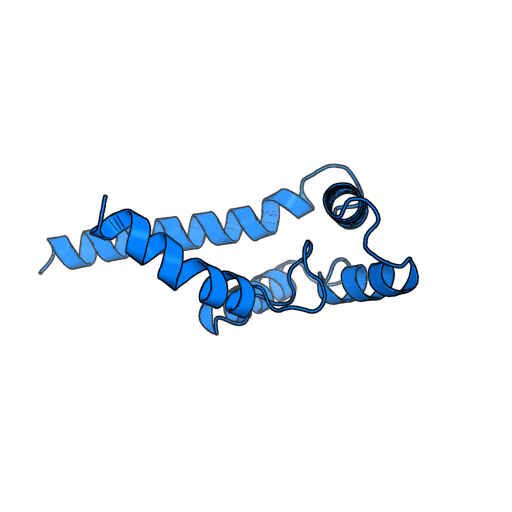1.00 93.25 101 TRP A CA 1
ATOM 786 C C . TRP A 1 101 ? 9.739 10.660 13.388 1.00 93.25 101 TRP A C 1
ATOM 788 O O . TRP A 1 101 ? 9.524 11.714 13.977 1.00 93.25 101 TRP A O 1
ATOM 798 N N . THR A 1 102 ? 8.789 10.033 12.690 1.00 89.81 102 THR A N 1
ATOM 799 C CA . THR A 1 102 ? 7.411 10.541 12.623 1.00 89.81 102 THR A CA 1
ATOM 800 C C . THR A 1 102 ? 6.766 10.567 14.006 1.00 89.81 102 THR A C 1
ATOM 802 O O . THR A 1 102 ? 6.119 11.550 14.355 1.00 89.81 102 THR A O 1
ATOM 805 N N . MET A 1 103 ? 6.984 9.527 14.813 1.00 92.12 103 MET A N 1
ATOM 806 C CA . MET A 1 103 ? 6.498 9.474 16.192 1.00 92.12 103 MET A CA 1
ATOM 807 C C . MET A 1 103 ? 7.170 10.526 17.072 1.00 92.12 103 MET A C 1
ATOM 809 O O . MET A 1 103 ? 6.484 11.196 17.836 1.00 92.12 103 MET A O 1
ATOM 813 N N . PHE A 1 104 ? 8.487 10.706 16.945 1.00 94.44 104 PHE A N 1
ATOM 814 C CA . PHE A 1 104 ? 9.208 11.763 17.651 1.00 94.44 104 PHE A CA 1
ATOM 815 C C . PHE A 1 104 ? 8.633 13.139 17.307 1.00 94.44 104 PHE A C 1
ATOM 817 O O . PHE A 1 104 ? 8.261 13.885 18.204 1.00 94.44 104 PHE A O 1
ATOM 824 N N . LEU A 1 105 ? 8.480 13.447 16.018 1.00 93.31 105 LEU A N 1
ATOM 825 C CA . LEU A 1 105 ? 7.916 14.719 15.574 1.00 93.31 105 LEU A CA 1
ATOM 826 C C . LEU A 1 105 ? 6.470 14.908 16.044 1.00 93.31 105 LEU A C 1
ATOM 828 O O . LEU A 1 105 ? 6.140 15.984 16.506 1.00 93.31 105 LEU A O 1
ATOM 832 N N . ALA A 1 106 ? 5.616 13.887 15.969 1.00 91.69 106 ALA A N 1
ATOM 833 C CA . ALA A 1 106 ? 4.209 14.010 16.354 1.00 91.69 106 ALA A CA 1
ATOM 834 C C . ALA A 1 106 ? 3.969 14.092 17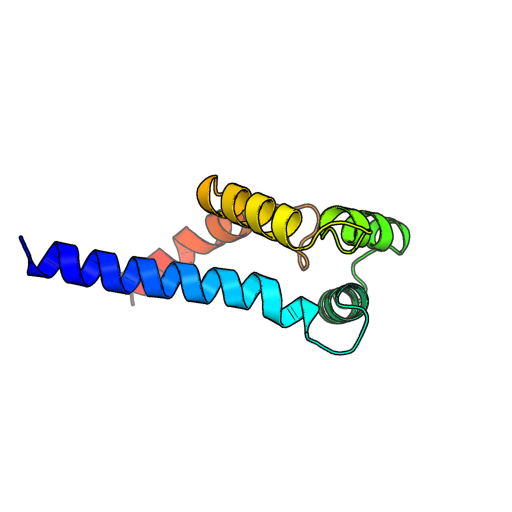.874 1.00 91.69 106 ALA A C 1
ATOM 836 O O . ALA A 1 106 ? 2.891 14.512 18.287 1.00 91.69 106 ALA A O 1
ATOM 837 N N . LEU A 1 107 ? 4.914 13.616 18.694 1.00 92.62 107 LEU A N 1
ATOM 838 C CA . LEU A 1 107 ? 4.785 13.591 20.157 1.00 92.62 107 LEU A CA 1
ATOM 839 C C . LEU A 1 107 ? 5.563 14.706 20.863 1.00 92.62 107 LEU A C 1
ATOM 841 O O . LEU A 1 107 ? 5.224 15.040 21.997 1.00 92.62 107 LEU A O 1
ATOM 845 N N . VAL A 1 108 ? 6.637 15.211 20.251 1.00 87.44 108 VAL A N 1
ATOM 846 C CA . VAL A 1 108 ? 7.552 16.182 20.877 1.00 87.44 108 VAL A CA 1
ATOM 847 C C . VAL A 1 108 ? 7.300 17.615 20.405 1.00 87.44 108 VAL A C 1
ATOM 849 O O . VAL A 1 108 ? 7.558 18.543 21.172 1.00 87.44 108 VAL A O 1
ATOM 852 N N . LEU A 1 109 ? 6.802 17.802 19.179 1.00 68.12 109 LEU A N 1
ATOM 853 C CA . LEU A 1 109 ? 6.258 19.080 18.700 1.00 68.12 109 LEU A CA 1
ATOM 854 C C . LEU A 1 109 ? 4.755 19.150 18.974 1.00 68.12 109 LEU A C 1
ATOM 856 O O . LEU A 1 109 ? 4.294 20.269 19.292 1.00 68.12 109 LEU A O 1
#

Secondary structure (DSSP, 8-state):
-HHHHHHHHHHHHHHHHHHHHHHHHHHHSSS-HHHHHHHHTTT-S-HHHHHHHHHHTT-SSS-HHHHHHHHHHHHHTT---B-STTTTSBHHHHHHHHHHHHHHHHHH-

Sequence (109 aa):
MSFLARRFGFYFTAFLIAISFNFMLPRLMPGDPVDALFAAAQGRMDPAQMDAVREMYGFVDGNIFVQYIAYMKSVFTLDLGPSVLMFPVSVSEVIAMALPWTMFLALVL

Mean predicted aligned error: 9.1 Å

pLDDT: mean 77.63, std 12.71, range [55.0, 94.44]

Solvent-accessible surface area (backbone atoms only — not comparable to full-atom values): 6441 Å² total; per-residue (Å²): 113,69,67,60,53,53,50,49,52,50,52,51,51,52,47,56,52,51,55,50,46,65,63,44,53,60,74,68,45,92,70,62,54,63,58,55,50,43,61,72,34,71,72,78,65,55,74,76,52,50,55,53,47,42,55,74,71,54,80,54,91,71,63,67,68,61,54,49,54,52,51,52,50,27,58,76,68,61,50,66,48,61,26,81,82,50,70,82,45,38,40,56,56,56,48,61,69,47,46,63,56,55,50,47,52,72,73,74,107

Nearest PDB structures (foldseek):
  1jw2-assembly1_A  TM=3.136E-01  e=7.462E+00  Escherichia coli